Protein AF-A0A7S2CWX4-F1 (afdb_monomer_lite)

Organism: NCBI:txid327968

Foldseek 3Di:
DCQLVVLLCQVVVQVVDDDPAAEAEREEQLPQVVVVDALVSNQCRQPVDVRYNAAYEHAYPPVVSLVVSQVSHDPPRYDYDPDPVVVVVNVVVNVVVVVVVVVD

Sequence (104 aa):
DHTLEATDRAIKDIVRKPGDEYFVFVVSDADLSRYGITPESWNKILMQDRRVNAYALLISSNTDEAEQIRAGLAPGHGFVCDDNDLLAVTFKQIFQTTMLKNDA

InterPro domains:
  IPR039891 von Willebrand factor A domain-containing protein 8 [PTHR21610] (1-100)

Secondary structure (DSSP, 8-state):
--HHHHHHHHHHHHTTS--S-EEEEEEE-S-GGGGT--HHHHHHHHTS-TTEEEEEEE--S-HHHHHHHHHHSPTTSEEE-SSHHHHHHHHHHHHHHHHHHH--

Radius of gyration: 13.53 Å; chains: 1; bounding box: 31×30×32 Å

pLDDT: mean 88.95, std 9.63, range [48.25, 98.31]

Structure (mmCIF, N/CA/C/O backbone):
data_AF-A0A7S2CWX4-F1
#
_entry.id   AF-A0A7S2CWX4-F1
#
loop_
_atom_site.group_PDB
_atom_site.id
_atom_site.type_symbol
_atom_site.label_atom_id
_atom_site.label_alt_id
_atom_site.label_comp_id
_atom_site.label_asym_id
_atom_site.label_entity_id
_atom_site.label_seq_id
_atom_site.pdbx_PDB_ins_code
_atom_site.Cartn_x
_atom_site.Cartn_y
_atom_site.Cartn_z
_atom_site.occupancy
_atom_site.B_iso_or_equiv
_atom_site.auth_seq_id
_atom_site.auth_comp_id
_atom_site.auth_asym_id
_atom_site.auth_atom_id
_atom_site.pdbx_PDB_model_num
ATOM 1 N N . ASP A 1 1 ? 1.281 -14.358 -10.023 1.00 75.69 1 ASP A N 1
ATOM 2 C CA . ASP A 1 1 ? 1.186 -13.353 -8.954 1.00 75.69 1 ASP A CA 1
ATOM 3 C C . ASP A 1 1 ? -0.278 -13.213 -8.544 1.00 75.69 1 ASP A C 1
ATOM 5 O O . ASP A 1 1 ? -1.132 -13.192 -9.424 1.00 75.69 1 ASP A O 1
ATOM 9 N N . HIS A 1 2 ? -0.567 -13.204 -7.240 1.00 87.31 2 HIS A N 1
ATOM 10 C CA . HIS A 1 2 ? -1.917 -13.064 -6.670 1.00 87.31 2 HIS A CA 1
ATOM 11 C C . HIS A 1 2 ? -2.083 -11.749 -5.887 1.00 87.31 2 HIS A C 1
ATOM 13 O O . HIS A 1 2 ? -2.995 -11.633 -5.073 1.00 87.31 2 HIS A O 1
ATOM 19 N N . THR A 1 3 ? -1.220 -10.751 -6.113 1.00 91.19 3 THR A N 1
ATOM 20 C CA . THR A 1 3 ? -1.165 -9.495 -5.348 1.00 91.19 3 THR A CA 1
ATOM 21 C C . THR A 1 3 ? -2.529 -8.817 -5.241 1.00 91.19 3 THR A C 1
ATOM 23 O O . THR A 1 3 ? -2.941 -8.457 -4.140 1.00 91.19 3 THR A O 1
ATOM 26 N N . LEU A 1 4 ? -3.281 -8.697 -6.341 1.00 93.62 4 LEU A N 1
ATOM 27 C CA . LEU A 1 4 ? -4.610 -8.072 -6.324 1.00 93.62 4 LEU A CA 1
ATOM 28 C C . LEU A 1 4 ? -5.625 -8.861 -5.486 1.00 93.62 4 LEU A C 1
ATOM 30 O O . LEU A 1 4 ? -6.310 -8.282 -4.647 1.00 93.62 4 LEU A O 1
ATOM 34 N N . GLU A 1 5 ? -5.697 -10.178 -5.681 1.00 94.69 5 GLU A N 1
ATOM 35 C CA . GLU A 1 5 ? -6.609 -11.063 -4.945 1.00 94.69 5 GLU A CA 1
ATOM 36 C C . GLU A 1 5 ? -6.272 -11.097 -3.445 1.00 94.69 5 GLU A C 1
ATOM 38 O O . GLU A 1 5 ? -7.159 -11.008 -2.595 1.00 94.69 5 GLU A O 1
ATOM 43 N N . ALA A 1 6 ? -4.983 -11.159 -3.110 1.00 95.56 6 ALA A N 1
ATOM 44 C CA . ALA A 1 6 ? -4.502 -11.120 -1.736 1.00 95.56 6 ALA A CA 1
ATOM 45 C C . ALA A 1 6 ? -4.789 -9.764 -1.073 1.00 95.56 6 ALA A C 1
ATOM 47 O O . ALA A 1 6 ? -5.248 -9.733 0.070 1.00 95.56 6 ALA A O 1
ATOM 48 N N . THR A 1 7 ? -4.579 -8.656 -1.795 1.00 97.06 7 THR A N 1
ATOM 49 C CA . THR A 1 7 ? -4.911 -7.301 -1.320 1.00 97.06 7 THR A CA 1
ATOM 50 C C . THR A 1 7 ? -6.408 -7.184 -1.044 1.00 97.06 7 THR A C 1
ATOM 52 O O . THR A 1 7 ? -6.809 -6.730 0.026 1.00 97.06 7 THR A O 1
ATOM 55 N N . ASP A 1 8 ? -7.241 -7.633 -1.987 1.00 97.94 8 ASP A N 1
ATOM 56 C CA . ASP A 1 8 ? -8.697 -7.594 -1.869 1.00 97.94 8 ASP A CA 1
ATOM 57 C C . ASP A 1 8 ? -9.187 -8.369 -0.650 1.00 97.94 8 ASP A C 1
ATOM 59 O O . ASP A 1 8 ? -9.956 -7.862 0.173 1.00 97.94 8 ASP A O 1
ATOM 63 N N . ARG A 1 9 ? -8.675 -9.590 -0.495 1.00 98.25 9 ARG A N 1
ATOM 64 C CA . ARG A 1 9 ? -8.997 -10.436 0.641 1.00 98.25 9 ARG A CA 1
ATOM 65 C C . ARG A 1 9 ? -8.560 -9.809 1.960 1.00 98.25 9 ARG A C 1
ATOM 67 O O . ARG A 1 9 ? -9.354 -9.805 2.893 1.00 98.25 9 ARG A O 1
ATOM 74 N N . ALA A 1 10 ? -7.346 -9.267 2.046 1.00 98.12 10 ALA A N 1
ATOM 75 C CA . ALA A 1 10 ? -6.841 -8.648 3.270 1.00 98.12 10 ALA A CA 1
ATOM 76 C C . ALA A 1 10 ? -7.721 -7.470 3.718 1.00 98.12 10 ALA A C 1
ATOM 78 O O . ALA A 1 10 ? -8.102 -7.402 4.887 1.00 98.12 10 ALA A O 1
ATOM 79 N N . ILE A 1 11 ? -8.112 -6.597 2.782 1.00 98.12 11 ILE A N 1
ATOM 80 C CA . ILE A 1 11 ? -8.988 -5.449 3.063 1.00 98.12 11 ILE A CA 1
ATOM 81 C C . ILE A 1 11 ? -10.373 -5.912 3.528 1.00 98.12 11 ILE A C 1
ATOM 83 O O . ILE A 1 11 ? -10.913 -5.377 4.495 1.00 98.12 11 ILE A O 1
ATOM 87 N N . LYS A 1 12 ? -10.941 -6.944 2.895 1.00 98.31 12 LYS A N 1
ATOM 88 C CA . LYS A 1 12 ? -12.250 -7.490 3.286 1.00 98.31 12 LYS A CA 1
ATOM 89 C C . LYS A 1 12 ? -12.218 -8.249 4.607 1.00 98.31 12 LYS A C 1
ATOM 91 O O . LYS A 1 12 ? -13.200 -8.212 5.344 1.00 98.31 12 LYS A O 1
ATOM 96 N N . ASP A 1 13 ? -11.134 -8.962 4.895 1.00 98.25 13 ASP A N 1
ATOM 97 C CA . ASP A 1 13 ? -11.020 -9.809 6.081 1.00 98.25 13 ASP A CA 1
ATOM 98 C C . ASP A 1 13 ? -10.725 -8.990 7.341 1.00 98.25 13 ASP A C 1
ATOM 100 O O . ASP A 1 13 ? -11.285 -9.290 8.398 1.00 98.25 13 ASP A O 1
ATOM 104 N N . ILE A 1 14 ? -9.900 -7.940 7.247 1.00 97.50 14 ILE A N 1
ATOM 105 C CA . ILE A 1 14 ? -9.463 -7.179 8.425 1.00 97.50 14 ILE A CA 1
ATOM 106 C C . ILE A 1 14 ? -10.629 -6.472 9.133 1.00 97.50 14 ILE A C 1
ATOM 108 O O . ILE A 1 14 ? -10.694 -6.470 10.359 1.00 97.50 14 ILE A O 1
ATOM 112 N N . VAL A 1 15 ? -11.611 -5.983 8.369 1.00 97.38 15 VAL A N 1
ATOM 113 C CA . VAL A 1 15 ? -12.805 -5.284 8.881 1.00 97.38 15 VAL A CA 1
ATOM 114 C C . VAL A 1 15 ? -13.889 -6.215 9.433 1.00 97.38 15 VAL A C 1
ATOM 116 O O . VAL A 1 15 ? -14.919 -5.744 9.917 1.00 97.38 15 VAL A O 1
ATOM 119 N N . ARG A 1 16 ? -13.709 -7.542 9.346 1.00 97.56 16 ARG A N 1
ATOM 120 C CA . ARG A 1 16 ? -14.659 -8.517 9.920 1.00 97.56 16 ARG A CA 1
ATOM 121 C C . ARG A 1 16 ? -14.582 -8.573 11.440 1.00 97.56 16 ARG A C 1
ATOM 123 O O . ARG A 1 16 ? -15.520 -9.049 12.077 1.00 97.56 16 ARG A O 1
ATOM 130 N N . LYS A 1 17 ? -13.465 -8.133 12.018 1.00 94.75 17 LYS A N 1
ATOM 131 C CA . LYS A 1 17 ? -13.281 -8.024 13.464 1.00 94.75 17 LYS A CA 1
ATOM 132 C C . LYS A 1 17 ? -13.429 -6.559 13.876 1.00 94.75 17 LYS A C 1
ATOM 134 O O . LYS A 1 17 ? -12.902 -5.713 13.164 1.00 94.75 17 LYS A O 1
ATOM 139 N N . PRO A 1 18 ? -14.099 -6.254 15.001 1.00 94.94 18 PRO A N 1
ATOM 140 C CA . PRO A 1 18 ? -14.127 -4.900 15.538 1.00 94.94 18 PRO A CA 1
ATOM 141 C C . PRO A 1 18 ? -12.713 -4.396 15.843 1.00 94.94 18 PRO A C 1
ATOM 143 O O . PRO A 1 18 ? -11.897 -5.127 16.405 1.00 94.94 18 PRO A O 1
ATOM 146 N N . GLY A 1 19 ? -12.462 -3.144 15.494 1.00 93.06 19 GLY A N 1
ATOM 147 C CA . GLY A 1 19 ? -11.210 -2.430 15.684 1.00 93.06 19 GLY A CA 1
ATOM 148 C C . GLY A 1 19 ? -11.420 -0.944 15.407 1.00 93.06 19 GLY A C 1
ATOM 149 O O . GLY A 1 19 ? -12.322 -0.577 14.645 1.00 93.06 19 GLY A O 1
ATOM 150 N N . ASP A 1 20 ? -10.608 -0.116 16.057 1.00 91.50 20 ASP A N 1
ATOM 151 C CA . ASP A 1 20 ? -10.690 1.344 15.953 1.00 91.50 20 ASP A CA 1
ATOM 152 C C . ASP A 1 20 ? -10.087 1.843 14.633 1.00 91.50 20 ASP A C 1
ATOM 154 O O . ASP A 1 20 ? -10.654 2.709 13.971 1.00 91.50 20 ASP A O 1
ATOM 158 N N . GLU A 1 21 ? -8.979 1.232 14.205 1.00 92.62 21 GLU A N 1
ATOM 159 C CA . GLU A 1 21 ? -8.304 1.522 12.942 1.00 92.62 21 GLU A CA 1
ATOM 160 C C . GLU A 1 21 ? -7.850 0.232 12.255 1.00 92.62 21 GLU A C 1
ATOM 162 O O . GLU A 1 21 ? -7.462 -0.744 12.903 1.00 92.62 21 GLU A O 1
ATOM 167 N N . TYR A 1 22 ? -7.864 0.238 10.922 1.00 96.12 22 TYR A N 1
ATOM 168 C CA . TYR A 1 22 ? -7.468 -0.907 10.108 1.00 96.12 22 TYR A CA 1
ATOM 169 C C . TYR A 1 22 ? -6.356 -0.509 9.151 1.00 96.12 22 TYR A C 1
ATOM 171 O O . TYR A 1 22 ? -6.464 0.490 8.442 1.00 96.12 22 TYR A O 1
ATOM 179 N N . PHE A 1 23 ? -5.316 -1.333 9.093 1.00 96.25 23 PHE A N 1
ATOM 180 C CA . PHE A 1 23 ? -4.174 -1.126 8.216 1.00 96.25 23 PHE A CA 1
ATOM 181 C C . PHE A 1 23 ? -3.896 -2.385 7.407 1.00 96.25 23 PHE A C 1
ATOM 183 O O . PHE A 1 23 ? -3.841 -3.484 7.959 1.00 96.25 23 PHE A O 1
ATOM 190 N N . VAL A 1 24 ? -3.680 -2.224 6.106 1.00 97.44 24 VAL A N 1
ATOM 191 C CA . VAL A 1 24 ? -3.220 -3.299 5.223 1.00 97.44 24 VAL A CA 1
ATOM 192 C C . VAL A 1 24 ? -1.952 -2.827 4.534 1.00 97.44 24 VAL A C 1
ATOM 194 O O . VAL A 1 24 ? -1.959 -1.820 3.837 1.00 97.44 24 VAL A O 1
ATOM 197 N N . PHE A 1 25 ? -0.864 -3.568 4.709 1.00 95.75 25 PHE A N 1
ATOM 198 C CA . PHE A 1 25 ? 0.399 -3.309 4.028 1.00 95.75 25 PHE A CA 1
ATOM 199 C C . PHE A 1 25 ? 0.692 -4.479 3.102 1.00 95.75 25 PHE A C 1
ATOM 201 O O . PHE A 1 25 ? 0.829 -5.616 3.553 1.00 95.75 25 PHE A O 1
ATOM 208 N N . VAL A 1 26 ? 0.755 -4.202 1.807 1.00 94.69 26 VAL A N 1
ATOM 209 C CA . VAL A 1 26 ? 1.038 -5.194 0.774 1.00 94.69 26 VAL A CA 1
ATOM 210 C C . VAL A 1 26 ? 2.482 -5.023 0.352 1.00 94.69 26 VAL A C 1
ATOM 212 O O . VAL A 1 26 ? 2.830 -3.998 -0.223 1.00 94.69 26 VAL A O 1
ATOM 215 N N . VAL A 1 27 ? 3.316 -6.015 0.640 1.00 91.56 27 VAL A N 1
ATOM 216 C CA . VAL A 1 27 ? 4.720 -6.020 0.222 1.00 91.56 27 VAL A CA 1
ATOM 217 C C . VAL A 1 27 ? 4.834 -6.795 -1.090 1.00 91.56 27 VAL A C 1
ATOM 219 O O . VAL A 1 27 ? 4.382 -7.937 -1.158 1.00 91.56 27 VAL A O 1
ATOM 222 N N . SER A 1 28 ? 5.407 -6.184 -2.126 1.00 89.38 28 SER A N 1
ATOM 223 C CA . SER A 1 28 ? 5.571 -6.780 -3.462 1.00 89.38 28 SER A CA 1
ATOM 224 C C . SER A 1 28 ? 6.966 -6.485 -4.011 1.00 89.38 28 SER A C 1
ATOM 226 O O . SER A 1 28 ? 7.521 -5.424 -3.740 1.00 89.38 28 SER A O 1
ATOM 228 N N . ASP A 1 29 ? 7.521 -7.402 -4.803 1.00 87.56 29 ASP A N 1
ATOM 229 C CA . ASP A 1 29 ? 8.808 -7.247 -5.500 1.00 87.56 29 ASP A CA 1
ATOM 230 C C . ASP A 1 29 ? 8.745 -6.336 -6.745 1.00 87.56 29 ASP A C 1
ATOM 232 O O . ASP A 1 29 ? 9.741 -6.141 -7.446 1.00 87.56 29 ASP A O 1
ATOM 236 N N . ALA A 1 30 ? 7.572 -5.735 -6.978 1.00 84.94 30 ALA A N 1
ATOM 237 C CA . ALA A 1 30 ? 7.251 -4.828 -8.074 1.00 84.94 30 ALA A CA 1
ATOM 238 C C . ALA A 1 30 ? 7.245 -5.465 -9.476 1.00 84.94 30 ALA A C 1
ATOM 240 O O . ALA A 1 30 ? 7.154 -4.740 -10.461 1.00 84.94 30 ALA A O 1
ATOM 241 N N . ASP A 1 31 ? 7.229 -6.797 -9.596 1.00 85.19 31 ASP A N 1
ATOM 242 C CA . ASP A 1 31 ? 7.214 -7.503 -10.894 1.00 85.19 31 ASP A CA 1
ATOM 243 C C . ASP A 1 31 ? 5.796 -7.615 -11.515 1.00 85.19 31 ASP A C 1
ATOM 245 O O . ASP A 1 31 ? 5.430 -8.593 -12.170 1.00 85.19 31 ASP A O 1
ATOM 249 N N . LEU A 1 32 ? 4.945 -6.607 -11.286 1.00 80.19 32 LEU A N 1
ATOM 250 C CA . LEU A 1 32 ? 3.502 -6.636 -11.584 1.00 80.19 32 LEU A CA 1
ATOM 251 C C . LEU A 1 32 ? 3.184 -6.611 -13.080 1.00 80.19 32 LEU A C 1
ATOM 253 O O . LEU A 1 32 ? 2.174 -7.175 -13.523 1.00 80.19 32 LEU A O 1
ATOM 257 N N . SER A 1 33 ? 4.051 -5.964 -13.861 1.00 75.94 33 SER A N 1
ATOM 258 C CA . SER A 1 33 ? 3.893 -5.800 -15.306 1.00 75.94 33 SER A CA 1
ATOM 259 C C . SER A 1 33 ? 3.814 -7.155 -16.020 1.00 75.94 33 SER A C 1
ATOM 261 O O . SER A 1 33 ? 3.003 -7.336 -16.934 1.00 75.94 33 SER A O 1
ATOM 263 N N . ARG A 1 34 ? 4.560 -8.156 -15.532 1.00 80.00 34 ARG A N 1
ATOM 264 C CA . ARG A 1 34 ? 4.595 -9.521 -16.080 1.00 80.00 34 ARG A CA 1
ATOM 265 C C . ARG A 1 34 ? 3.292 -10.293 -15.919 1.00 80.00 34 ARG A C 1
ATOM 267 O O . ARG A 1 34 ? 3.068 -11.263 -16.640 1.00 80.00 34 ARG A O 1
ATOM 274 N N . TYR A 1 35 ? 2.424 -9.859 -15.012 1.00 81.62 35 TYR A N 1
ATOM 275 C CA . TYR A 1 35 ? 1.144 -10.506 -14.726 1.00 81.62 35 TYR A CA 1
ATOM 276 C C . TYR A 1 35 ? -0.056 -9.692 -15.219 1.00 81.62 35 TYR A C 1
ATOM 278 O O . TYR A 1 35 ? -1.198 -10.038 -14.919 1.00 81.62 35 TYR A O 1
ATOM 286 N N . GLY A 1 36 ? 0.184 -8.615 -15.977 1.00 83.81 36 GLY A N 1
ATOM 287 C CA . GLY A 1 36 ? -0.873 -7.740 -16.486 1.00 83.81 36 GLY A CA 1
ATOM 288 C C . GLY A 1 36 ? -1.589 -6.945 -15.390 1.00 83.81 36 GLY A C 1
ATOM 289 O O . GLY A 1 36 ? -2.708 -6.480 -15.606 1.00 83.81 36 GLY A O 1
ATOM 290 N N . ILE A 1 37 ? -0.971 -6.796 -14.215 1.00 87.62 37 ILE A N 1
ATOM 291 C CA . ILE A 1 37 ? -1.521 -6.008 -13.114 1.00 87.62 37 ILE A CA 1
ATOM 292 C C . ILE A 1 37 ? -1.224 -4.534 -13.387 1.00 87.62 37 ILE A C 1
ATOM 294 O O . ILE A 1 37 ? -0.070 -4.127 -13.500 1.00 87.62 37 ILE A O 1
ATOM 298 N N . THR A 1 38 ? -2.276 -3.721 -13.487 1.00 91.62 38 THR A N 1
ATOM 299 C CA . THR A 1 38 ? -2.143 -2.275 -13.702 1.00 91.62 38 THR A CA 1
ATOM 300 C C . THR A 1 38 ? -2.310 -1.508 -12.388 1.00 91.62 38 THR A C 1
ATOM 302 O O . THR A 1 38 ? -3.131 -1.911 -11.552 1.00 91.62 38 THR A O 1
ATOM 305 N N . PRO A 1 39 ? -1.637 -0.355 -12.208 1.00 93.06 39 PRO A N 1
ATOM 306 C CA . PRO A 1 39 ? -1.855 0.495 -11.036 1.00 93.06 39 PRO A CA 1
ATOM 307 C C . PRO A 1 39 ? -3.322 0.915 -10.857 1.00 93.06 39 PRO A C 1
ATOM 309 O O . PRO A 1 39 ? -3.813 0.990 -9.736 1.00 93.06 39 PRO A O 1
ATOM 312 N N . GLU A 1 40 ? -4.067 1.103 -11.953 1.00 94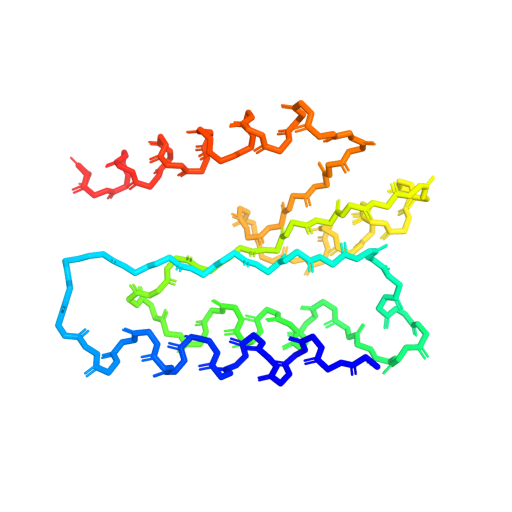.50 40 GLU A N 1
ATOM 313 C CA . GLU A 1 40 ? -5.502 1.412 -11.903 1.00 94.50 40 GLU A CA 1
ATOM 314 C C . GLU A 1 40 ? -6.311 0.288 -11.238 1.00 94.50 40 GLU A C 1
ATOM 316 O O . GLU A 1 40 ? -7.151 0.547 -10.373 1.00 94.50 40 GLU A O 1
ATOM 321 N N . SER A 1 41 ? -6.057 -0.967 -11.624 1.00 94.88 41 SER A N 1
ATOM 322 C CA . SER A 1 41 ? -6.728 -2.122 -11.022 1.00 94.88 41 SER A CA 1
ATOM 323 C C . SER A 1 41 ? -6.394 -2.255 -9.537 1.00 94.88 41 SER A C 1
ATOM 325 O O . SER A 1 41 ? -7.278 -2.551 -8.734 1.00 94.88 41 SER A O 1
ATOM 327 N N . TRP A 1 42 ? -5.154 -1.948 -9.154 1.00 95.69 42 TRP A N 1
ATOM 328 C CA . TRP A 1 42 ? -4.729 -2.007 -7.764 1.00 95.69 42 TRP A CA 1
ATOM 329 C C . TRP A 1 42 ? -5.326 -0.880 -6.923 1.00 95.69 42 TRP A C 1
ATOM 331 O O . TRP A 1 42 ? -5.821 -1.147 -5.832 1.00 95.69 42 TRP A O 1
ATOM 341 N N . ASN A 1 43 ? -5.400 0.346 -7.451 1.00 96.94 43 ASN A N 1
ATOM 342 C CA . ASN A 1 43 ? -6.046 1.481 -6.785 1.00 96.94 43 ASN A CA 1
ATOM 343 C C . ASN A 1 43 ? -7.503 1.193 -6.429 1.00 96.94 43 ASN A C 1
ATOM 345 O O . ASN A 1 43 ? -7.931 1.491 -5.314 1.00 96.94 43 ASN A O 1
ATOM 349 N N . LYS A 1 44 ? -8.256 0.567 -7.345 1.00 96.94 44 LYS A N 1
ATOM 350 C CA . LYS A 1 44 ? -9.650 0.170 -7.084 1.00 96.94 44 LYS A CA 1
ATOM 351 C C . LYS A 1 44 ? -9.760 -0.716 -5.847 1.00 96.94 44 LYS A C 1
ATOM 353 O O . LYS A 1 44 ? -10.718 -0.576 -5.099 1.00 96.94 44 LYS A O 1
ATOM 358 N N . ILE A 1 45 ? -8.780 -1.591 -5.630 1.00 97.75 45 ILE A N 1
ATOM 359 C CA . ILE A 1 45 ? -8.743 -2.517 -4.499 1.00 97.75 45 ILE A CA 1
ATOM 360 C C . ILE A 1 45 ? -8.217 -1.820 -3.241 1.00 97.75 45 ILE A C 1
ATOM 362 O O . ILE A 1 45 ? -8.867 -1.913 -2.206 1.00 97.75 45 ILE A O 1
ATOM 366 N N . LEU A 1 46 ? -7.094 -1.095 -3.313 1.00 97.50 46 LEU A N 1
ATOM 367 C CA . LEU A 1 46 ? -6.497 -0.377 -2.174 1.00 97.50 46 LEU A CA 1
ATOM 368 C C . LEU A 1 46 ? -7.468 0.635 -1.553 1.00 97.50 46 LEU A C 1
ATOM 370 O O . LEU A 1 46 ? -7.456 0.849 -0.347 1.00 97.50 46 LEU A O 1
ATOM 374 N N . MET A 1 47 ? -8.334 1.235 -2.367 1.00 96.38 47 MET A N 1
ATOM 375 C CA . MET A 1 47 ? -9.284 2.258 -1.931 1.00 96.38 47 MET A CA 1
ATOM 376 C C . MET A 1 47 ? -10.720 1.731 -1.779 1.00 96.38 47 MET A C 1
ATOM 378 O O . MET A 1 47 ? -11.645 2.530 -1.624 1.00 96.38 47 MET A O 1
ATOM 382 N N . GLN A 1 48 ? -10.937 0.411 -1.846 1.00 97.50 48 GLN A N 1
ATOM 383 C CA . GLN A 1 48 ? -12.291 -0.159 -1.899 1.00 97.50 48 GLN A CA 1
ATOM 384 C C . GLN A 1 48 ? -13.095 0.020 -0.602 1.00 97.50 48 GLN A C 1
ATOM 386 O O . GLN A 1 48 ? -14.324 0.029 -0.643 1.00 97.50 48 GLN A O 1
ATOM 391 N N . ASP A 1 49 ? -12.423 0.156 0.545 1.00 97.38 49 ASP A N 1
ATOM 392 C CA . ASP A 1 49 ? -13.055 0.383 1.845 1.00 97.38 49 ASP A CA 1
ATOM 393 C C . ASP A 1 49 ? -12.373 1.551 2.557 1.00 97.38 49 ASP A C 1
ATOM 395 O O . ASP A 1 49 ? -11.212 1.473 2.950 1.00 97.38 49 ASP A O 1
ATOM 399 N N . ARG A 1 50 ? -13.120 2.642 2.755 1.00 94.38 50 ARG A N 1
ATOM 400 C CA . ARG A 1 50 ? -12.613 3.878 3.369 1.00 94.38 50 ARG A CA 1
ATOM 401 C C . ARG A 1 50 ? -12.223 3.726 4.841 1.00 94.38 50 ARG A C 1
ATOM 403 O O . ARG A 1 50 ? -11.597 4.634 5.374 1.00 94.38 50 ARG A O 1
ATOM 410 N N . ARG A 1 51 ? -12.612 2.630 5.500 1.00 95.44 51 ARG A N 1
ATOM 411 C CA . ARG A 1 51 ? -12.205 2.316 6.880 1.00 95.44 51 ARG A CA 1
ATOM 412 C C . ARG A 1 51 ? -10.790 1.748 6.950 1.00 95.44 51 ARG A C 1
ATOM 414 O O . ARG A 1 51 ? -10.227 1.690 8.037 1.00 95.44 51 ARG A O 1
ATOM 421 N N . VAL A 1 52 ? -10.247 1.279 5.825 1.00 97.12 52 VAL A N 1
ATOM 422 C CA . VAL A 1 52 ? -8.956 0.595 5.771 1.00 97.12 52 VAL A CA 1
ATOM 423 C C . VAL A 1 52 ? -7.905 1.504 5.156 1.00 97.12 52 VAL A C 1
ATOM 425 O O . VAL A 1 52 ? -8.002 1.923 4.005 1.00 97.12 52 VAL A O 1
ATOM 428 N N . ASN A 1 53 ? -6.849 1.753 5.919 1.00 96.62 53 ASN A N 1
ATOM 429 C CA . ASN A 1 53 ? -5.638 2.400 5.451 1.00 96.62 53 ASN A CA 1
ATOM 430 C C . ASN A 1 53 ? -4.765 1.354 4.739 1.00 96.62 53 ASN A C 1
ATOM 432 O O . ASN A 1 53 ? -4.006 0.624 5.381 1.00 96.62 53 ASN A O 1
ATOM 436 N N . ALA A 1 54 ? -4.927 1.220 3.421 1.00 97.44 54 ALA A N 1
ATOM 437 C CA . ALA A 1 54 ? -4.197 0.234 2.626 1.00 97.44 54 ALA A CA 1
ATOM 438 C C . ALA A 1 54 ? -3.023 0.858 1.857 1.00 97.44 54 ALA A C 1
ATOM 440 O O . ALA A 1 54 ? -3.189 1.883 1.195 1.00 97.44 54 ALA A O 1
ATOM 441 N N . TYR A 1 55 ? -1.859 0.209 1.891 1.00 96.50 55 TYR A N 1
ATOM 442 C CA . TYR A 1 55 ? -0.617 0.697 1.292 1.00 96.50 55 TYR A CA 1
ATOM 443 C C . TYR A 1 55 ? 0.130 -0.419 0.561 1.00 96.50 55 TYR A C 1
ATOM 445 O O . TYR A 1 55 ? 0.204 -1.546 1.049 1.00 96.50 55 TYR A O 1
ATOM 453 N N . ALA A 1 56 ? 0.726 -0.090 -0.579 1.00 95.25 56 ALA A N 1
ATOM 454 C CA . ALA A 1 56 ? 1.664 -0.927 -1.313 1.00 95.25 56 ALA A CA 1
ATOM 455 C C . ALA A 1 56 ? 3.107 -0.514 -0.991 1.00 95.25 56 ALA A C 1
ATOM 457 O O . ALA A 1 56 ? 3.471 0.655 -1.126 1.00 95.25 56 ALA A O 1
ATOM 458 N N . LEU A 1 57 ? 3.922 -1.480 -0.579 1.00 93.19 57 LEU A N 1
ATOM 459 C CA . LEU A 1 57 ? 5.345 -1.347 -0.287 1.00 93.19 57 LEU A CA 1
ATOM 460 C C . LEU A 1 57 ? 6.110 -2.176 -1.324 1.00 93.19 57 LEU A C 1
ATOM 462 O O . LEU A 1 57 ? 6.039 -3.405 -1.334 1.00 93.19 57 LEU A O 1
ATOM 466 N N . LEU A 1 58 ? 6.788 -1.495 -2.236 1.00 91.25 58 LEU A N 1
ATOM 467 C CA . LEU A 1 58 ? 7.467 -2.084 -3.382 1.00 91.25 58 LEU A CA 1
ATOM 468 C C . LEU A 1 58 ? 8.947 -2.260 -3.042 1.00 91.25 58 LEU A C 1
ATOM 470 O O . LEU A 1 58 ? 9.664 -1.272 -2.920 1.00 91.25 58 LEU A O 1
ATOM 474 N N . ILE A 1 59 ? 9.396 -3.502 -2.874 1.00 87.00 59 ILE A N 1
ATOM 475 C CA . ILE A 1 59 ? 10.789 -3.845 -2.566 1.00 87.00 59 ILE A CA 1
ATOM 476 C C . ILE A 1 59 ? 11.409 -4.461 -3.812 1.00 87.00 59 ILE A C 1
ATOM 478 O O . ILE A 1 59 ? 11.274 -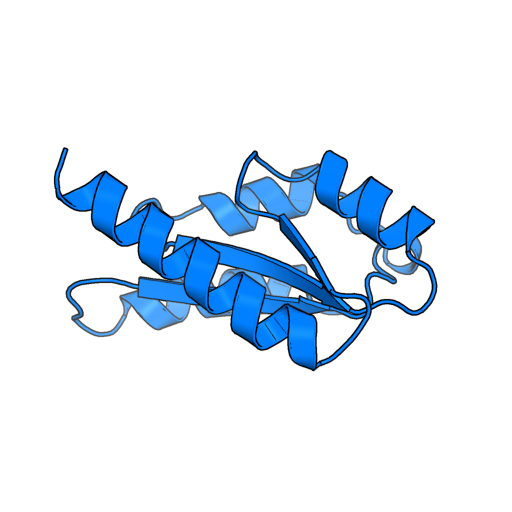5.658 -4.041 1.00 87.00 59 ILE A O 1
ATOM 482 N N . SER A 1 60 ? 12.081 -3.659 -4.632 1.00 79.75 60 SER A N 1
ATOM 483 C CA . SER A 1 60 ? 12.641 -4.138 -5.897 1.00 79.75 60 SER A CA 1
ATOM 484 C C . SER A 1 60 ? 14.113 -3.788 -6.030 1.00 79.75 60 SER A C 1
ATOM 486 O O . SER A 1 60 ? 14.543 -2.711 -5.634 1.00 79.75 60 SER A O 1
ATOM 488 N N . SER A 1 61 ? 14.883 -4.682 -6.652 1.00 73.19 61 SER A N 1
ATOM 489 C CA . SER A 1 61 ? 16.232 -4.361 -7.129 1.00 73.19 61 SER A CA 1
ATOM 490 C C . SER A 1 61 ? 16.214 -3.497 -8.397 1.00 73.19 61 SER A C 1
ATOM 492 O O . SER A 1 61 ? 17.247 -2.942 -8.768 1.00 73.19 61 SER A O 1
ATOM 494 N N . ASN A 1 62 ? 15.055 -3.383 -9.060 1.00 78.69 62 ASN A N 1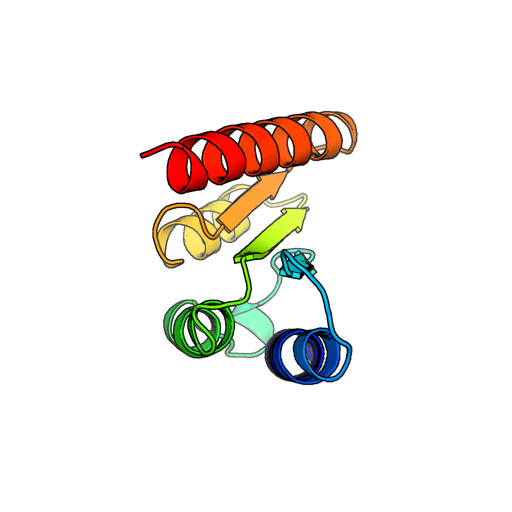
ATOM 495 C CA . ASN A 1 62 ? 14.819 -2.512 -10.205 1.00 78.69 62 ASN A CA 1
ATOM 496 C C . ASN A 1 62 ? 13.940 -1.321 -9.790 1.00 78.69 62 ASN A C 1
ATOM 498 O O 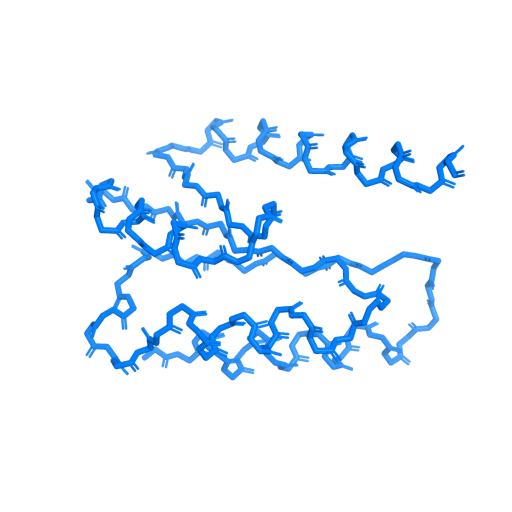. ASN A 1 62 ? 12.716 -1.343 -9.940 1.00 78.69 62 ASN A O 1
ATOM 502 N N . THR A 1 63 ? 14.576 -0.279 -9.257 1.00 80.38 63 THR A N 1
ATOM 503 C CA . THR A 1 63 ? 13.894 0.907 -8.718 1.00 80.38 63 THR A CA 1
ATOM 504 C C . THR A 1 63 ? 13.033 1.628 -9.764 1.00 80.38 63 THR A C 1
ATOM 506 O O . THR A 1 63 ? 11.963 2.119 -9.421 1.00 80.38 63 THR A O 1
ATOM 509 N N . ASP A 1 64 ? 13.418 1.634 -11.046 1.00 87.81 64 ASP A N 1
ATOM 510 C CA . ASP A 1 64 ? 12.667 2.341 -12.097 1.00 87.81 64 ASP A CA 1
ATOM 511 C C . ASP A 1 64 ? 11.261 1.755 -12.318 1.00 87.81 64 ASP A C 1
ATOM 513 O O . ASP A 1 64 ? 10.289 2.497 -12.473 1.00 87.81 64 ASP A O 1
ATOM 517 N N . GLU A 1 65 ? 11.128 0.425 -12.314 1.00 86.12 65 GLU A N 1
ATOM 518 C CA . GLU A 1 65 ? 9.831 -0.247 -12.474 1.00 86.12 65 GLU A CA 1
ATOM 519 C C . GLU A 1 65 ? 8.945 -0.046 -11.238 1.00 86.12 65 GLU A C 1
ATOM 521 O O . GLU A 1 65 ? 7.759 0.283 -11.355 1.00 86.12 65 GLU A O 1
ATOM 526 N N . ALA A 1 66 ? 9.537 -0.155 -10.047 1.00 90.25 66 ALA A N 1
ATOM 527 C CA . ALA A 1 66 ? 8.846 0.103 -8.791 1.00 90.25 66 ALA A CA 1
ATOM 528 C C . ALA A 1 66 ? 8.342 1.555 -8.708 1.00 90.25 66 ALA A C 1
ATOM 530 O O . ALA A 1 66 ? 7.197 1.796 -8.323 1.00 90.25 66 ALA A O 1
ATOM 531 N N . GLU A 1 67 ? 9.146 2.525 -9.143 1.00 91.81 67 GLU A N 1
ATOM 532 C CA . GLU A 1 67 ? 8.757 3.934 -9.199 1.00 91.81 67 GLU A CA 1
ATOM 533 C C . GLU A 1 67 ? 7.642 4.200 -10.216 1.00 91.81 67 GLU A C 1
ATOM 535 O O . GLU A 1 67 ? 6.722 4.968 -9.927 1.00 91.81 67 GLU A O 1
ATOM 540 N N . GLN A 1 68 ? 7.649 3.532 -11.374 1.00 91.62 68 GLN A N 1
ATOM 541 C CA . GLN A 1 68 ? 6.547 3.626 -12.341 1.00 91.62 68 GLN A CA 1
ATOM 542 C C . GLN A 1 68 ? 5.230 3.109 -11.758 1.00 91.62 68 GLN A C 1
ATOM 544 O O . GLN A 1 68 ? 4.188 3.754 -11.909 1.00 91.62 68 GLN A O 1
ATOM 549 N N . ILE A 1 69 ? 5.269 1.973 -11.056 1.00 92.44 69 ILE A N 1
ATOM 550 C CA . ILE A 1 69 ? 4.098 1.436 -10.359 1.00 92.44 69 ILE A CA 1
ATOM 551 C C . ILE A 1 69 ? 3.643 2.427 -9.287 1.00 92.44 69 ILE A C 1
ATOM 553 O O . ILE A 1 69 ? 2.473 2.814 -9.286 1.00 92.44 69 ILE A O 1
ATOM 557 N N . ARG A 1 70 ? 4.557 2.895 -8.423 1.00 94.12 70 ARG A N 1
ATOM 558 C CA . ARG A 1 70 ? 4.270 3.873 -7.361 1.00 94.12 70 ARG A CA 1
ATOM 559 C C . ARG A 1 70 ? 3.613 5.136 -7.916 1.00 94.12 70 ARG A C 1
ATOM 561 O O . ARG A 1 70 ? 2.643 5.614 -7.335 1.00 94.12 70 ARG A O 1
ATOM 568 N N . ALA A 1 71 ? 4.110 5.659 -9.034 1.00 94.50 71 ALA A N 1
ATOM 569 C CA . ALA A 1 71 ? 3.575 6.852 -9.685 1.00 94.50 71 ALA A CA 1
ATOM 570 C C . ALA A 1 71 ? 2.150 6.658 -10.233 1.00 94.50 71 ALA A C 1
ATOM 572 O O . ALA A 1 71 ? 1.398 7.626 -10.331 1.00 94.50 71 ALA A O 1
ATOM 573 N N . GLY A 1 72 ? 1.768 5.425 -10.579 1.00 95.00 72 GLY A N 1
ATOM 574 C CA . GLY A 1 72 ? 0.409 5.081 -10.999 1.00 95.00 72 GLY A CA 1
ATOM 575 C C . GLY A 1 72 ? -0.561 4.804 -9.844 1.00 95.00 72 GLY A C 1
ATOM 576 O O . GLY A 1 72 ? -1.772 4.724 -10.069 1.00 95.00 72 GLY A O 1
ATOM 577 N N . LEU A 1 73 ? -0.064 4.636 -8.616 1.00 95.88 73 LEU A N 1
ATOM 578 C CA . LEU A 1 73 ? -0.902 4.436 -7.437 1.00 95.88 73 LEU A CA 1
ATOM 579 C C . LEU A 1 73 ? -1.467 5.764 -6.918 1.00 95.88 73 LEU A C 1
ATOM 581 O O . LEU A 1 73 ? -0.922 6.844 -7.145 1.00 95.88 73 LEU A O 1
ATOM 585 N N . ALA A 1 74 ? -2.588 5.682 -6.207 1.00 95.31 74 ALA A N 1
ATOM 586 C CA . ALA A 1 74 ? -3.213 6.837 -5.587 1.00 95.31 74 ALA A CA 1
ATOM 587 C C . ALA A 1 74 ? -2.230 7.523 -4.614 1.00 95.31 74 ALA A C 1
ATOM 589 O O . ALA A 1 74 ? -1.482 6.834 -3.909 1.00 95.31 74 ALA A O 1
ATOM 590 N N . PRO A 1 75 ? -2.216 8.869 -4.535 1.00 93.62 75 PRO A N 1
ATOM 591 C CA . PRO A 1 75 ? -1.265 9.588 -3.694 1.00 93.62 75 PRO A CA 1
ATOM 592 C C . PRO A 1 75 ? -1.266 9.095 -2.243 1.00 93.62 75 PRO A C 1
ATOM 594 O O . PRO A 1 75 ? -2.307 9.051 -1.590 1.00 93.62 75 PRO A O 1
ATOM 597 N N . GLY A 1 76 ? -0.085 8.734 -1.738 1.00 92.06 76 GLY A N 1
ATOM 598 C CA . GLY A 1 76 ? 0.094 8.233 -0.373 1.00 92.06 76 GLY A CA 1
ATOM 599 C C . GLY A 1 76 ? -0.260 6.758 -0.159 1.00 92.06 76 GLY A C 1
ATOM 600 O O . GLY A 1 76 ? -0.170 6.301 0.974 1.00 92.06 76 GLY A O 1
ATOM 601 N N . HIS A 1 77 ? -0.628 6.012 -1.208 1.00 95.31 77 HIS A N 1
ATOM 602 C CA . HIS A 1 77 ? -0.912 4.573 -1.130 1.00 95.31 77 HIS A CA 1
ATOM 603 C C . HIS A 1 77 ? 0.234 3.681 -1.630 1.00 95.31 77 HIS A C 1
ATOM 605 O O . HIS A 1 77 ? 0.133 2.464 -1.514 1.00 95.31 77 HIS A O 1
ATOM 611 N N . GLY A 1 78 ? 1.313 4.247 -2.174 1.00 94.69 78 GLY A N 1
ATOM 612 C CA . GLY A 1 78 ? 2.445 3.494 -2.713 1.00 94.69 78 GLY A CA 1
ATOM 613 C C . GLY A 1 78 ? 3.786 4.042 -2.240 1.00 94.69 78 GLY A C 1
ATOM 614 O O . GLY A 1 78 ? 3.993 5.257 -2.246 1.00 94.69 78 GLY A O 1
ATOM 615 N N . PHE A 1 79 ? 4.705 3.143 -1.896 1.00 93.06 79 PHE A N 1
ATOM 616 C CA . PHE A 1 79 ? 6.066 3.452 -1.458 1.00 93.06 79 PHE A CA 1
ATOM 617 C C . PHE A 1 79 ? 7.050 2.476 -2.099 1.00 93.06 79 PHE A C 1
ATOM 619 O O . PHE A 1 79 ? 6.728 1.299 -2.243 1.00 93.06 79 PHE A O 1
ATOM 626 N N . VAL A 1 80 ? 8.235 2.959 -2.466 1.00 91.44 80 VAL A N 1
ATOM 627 C CA . VAL A 1 80 ? 9.354 2.125 -2.923 1.00 91.44 80 VAL A CA 1
ATOM 628 C C . VAL A 1 80 ? 10.371 2.041 -1.789 1.00 91.44 80 VAL A C 1
ATOM 630 O O . VAL A 1 80 ? 10.642 3.043 -1.125 1.00 91.44 80 VAL A O 1
ATOM 633 N N . CYS A 1 81 ? 10.871 0.839 -1.523 1.00 86.31 81 CYS A N 1
ATOM 634 C CA . CYS A 1 81 ? 11.841 0.547 -0.478 1.00 86.31 81 CYS A CA 1
ATOM 635 C C . CYS A 1 81 ? 13.007 -0.245 -1.071 1.00 86.31 81 CYS A C 1
ATOM 637 O O . CYS A 1 81 ? 12.888 -1.443 -1.314 1.00 86.31 81 CYS A O 1
ATOM 639 N N . ASP A 1 82 ? 14.134 0.431 -1.282 1.00 73.56 82 ASP A N 1
ATOM 640 C CA . ASP A 1 82 ? 15.329 -0.170 -1.888 1.00 73.56 82 ASP A CA 1
ATOM 641 C C . ASP A 1 82 ? 16.114 -1.054 -0.894 1.00 73.56 82 ASP A C 1
ATOM 643 O O . ASP A 1 82 ? 16.881 -1.927 -1.303 1.00 73.56 82 ASP A O 1
ATOM 647 N N . ASP A 1 83 ? 15.910 -0.861 0.418 1.00 69.25 83 ASP A N 1
ATOM 648 C CA . ASP A 1 83 ? 16.469 -1.706 1.478 1.00 69.25 83 ASP A CA 1
ATOM 649 C C . ASP A 1 83 ? 15.503 -1.915 2.669 1.00 69.25 83 ASP A C 1
ATOM 651 O O . ASP A 1 83 ? 14.432 -1.306 2.772 1.00 69.25 83 ASP A O 1
ATOM 655 N N . ASN A 1 84 ? 15.901 -2.804 3.588 1.00 66.12 84 ASN A N 1
ATOM 656 C CA . ASN A 1 84 ? 15.138 -3.136 4.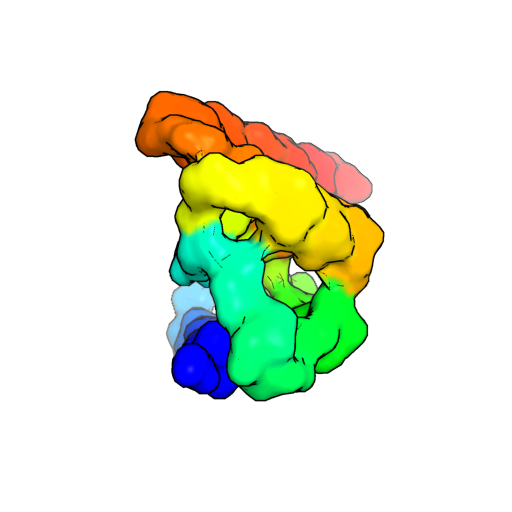795 1.00 66.12 84 ASN A CA 1
ATOM 657 C C . ASN A 1 84 ? 15.092 -2.006 5.844 1.00 66.12 84 ASN A C 1
ATOM 659 O O . ASN A 1 84 ? 14.152 -1.969 6.641 1.00 66.12 84 ASN A O 1
ATOM 663 N N . ASP A 1 85 ? 16.068 -1.099 5.869 1.00 69.88 85 ASP A N 1
ATOM 664 C CA . ASP A 1 85 ? 16.097 0.038 6.795 1.00 69.88 85 ASP A CA 1
ATOM 665 C C . ASP A 1 85 ? 15.061 1.094 6.382 1.00 69.88 85 ASP A C 1
ATOM 667 O O . ASP A 1 85 ? 14.398 1.700 7.235 1.00 69.88 85 ASP A O 1
ATOM 671 N N . LEU A 1 86 ? 14.833 1.256 5.075 1.00 74.75 86 LEU A N 1
ATOM 672 C CA . LEU A 1 86 ? 13.827 2.166 4.541 1.00 74.75 86 LEU A CA 1
ATOM 673 C C . LEU A 1 86 ? 12.413 1.718 4.905 1.00 74.75 86 LEU A C 1
ATOM 675 O O . LEU A 1 86 ? 11.562 2.559 5.181 1.00 74.75 86 LEU A O 1
ATOM 679 N N . LEU A 1 87 ? 12.179 0.410 5.017 1.00 82.31 87 LEU A N 1
ATOM 680 C CA . LEU A 1 87 ? 10.877 -0.138 5.383 1.00 82.31 87 LEU A CA 1
ATOM 681 C C . LEU A 1 87 ? 10.392 0.395 6.743 1.00 82.31 87 LEU A C 1
ATOM 683 O O . LEU A 1 87 ? 9.268 0.886 6.861 1.00 82.31 87 LEU A O 1
ATOM 687 N N . ALA A 1 88 ? 11.246 0.352 7.771 1.00 84.62 88 ALA A N 1
ATOM 688 C CA . ALA A 1 88 ? 10.904 0.846 9.107 1.00 84.62 88 ALA A CA 1
ATOM 689 C C . ALA A 1 88 ? 10.615 2.359 9.107 1.00 84.62 88 ALA A C 1
ATOM 691 O O . ALA A 1 88 ? 9.694 2.828 9.786 1.00 84.62 88 ALA A O 1
ATOM 692 N N . VAL A 1 89 ? 11.374 3.122 8.315 1.00 86.75 89 VAL A N 1
ATOM 693 C CA . VAL A 1 89 ? 11.159 4.562 8.123 1.00 86.75 89 VAL A CA 1
ATOM 694 C C . VAL A 1 89 ? 9.820 4.825 7.431 1.00 86.75 89 VAL A C 1
ATOM 696 O O . VAL A 1 89 ? 9.054 5.671 7.897 1.00 86.75 89 VAL A O 1
ATOM 699 N N . THR A 1 90 ? 9.497 4.071 6.380 1.00 89.31 90 THR A N 1
ATOM 700 C CA . THR A 1 90 ? 8.234 4.173 5.643 1.00 89.31 90 THR A CA 1
ATOM 701 C C . THR A 1 90 ? 7.036 3.896 6.545 1.00 89.31 90 THR A C 1
ATOM 703 O O . THR A 1 90 ? 6.104 4.699 6.580 1.00 89.31 90 THR A O 1
ATOM 706 N N . PHE A 1 91 ? 7.074 2.834 7.357 1.00 90.44 91 PHE A N 1
ATOM 707 C CA . PHE A 1 91 ? 6.019 2.574 8.342 1.00 90.44 91 PHE A CA 1
ATOM 708 C C . PHE A 1 91 ? 5.822 3.760 9.289 1.00 90.44 91 PHE A C 1
ATOM 710 O O . PHE A 1 91 ? 4.692 4.203 9.498 1.00 90.44 91 PHE A O 1
ATOM 717 N N . LYS A 1 92 ? 6.911 4.323 9.826 1.00 89.19 92 LYS A N 1
ATOM 718 C CA . LYS A 1 92 ? 6.838 5.477 10.731 1.00 89.19 92 LYS A CA 1
ATOM 719 C C . LYS A 1 92 ? 6.170 6.682 10.064 1.00 89.19 92 LYS A C 1
ATOM 721 O O . LYS A 1 92 ? 5.295 7.292 10.675 1.00 89.19 92 LYS A O 1
ATOM 726 N N . GLN A 1 93 ? 6.536 6.993 8.822 1.00 89.12 93 GLN A N 1
ATOM 727 C CA . GLN A 1 93 ? 5.929 8.085 8.052 1.00 89.12 93 GLN A CA 1
ATOM 728 C C . GLN A 1 93 ? 4.431 7.854 7.808 1.00 89.12 93 GLN A C 1
ATOM 730 O O . GLN A 1 93 ? 3.626 8.775 7.975 1.00 89.12 93 GLN A O 1
ATOM 735 N N . ILE A 1 94 ? 4.042 6.623 7.461 1.00 91.25 94 ILE A N 1
ATOM 736 C CA . ILE A 1 94 ? 2.640 6.253 7.233 1.00 91.25 94 ILE A CA 1
ATOM 737 C C . ILE A 1 94 ? 1.810 6.447 8.507 1.00 91.25 94 ILE A C 1
ATOM 739 O O . ILE A 1 94 ? 0.764 7.103 8.469 1.00 91.25 94 ILE A O 1
ATOM 743 N N . PHE A 1 95 ? 2.285 5.935 9.645 1.00 89.62 95 PHE A N 1
ATOM 744 C CA . PHE A 1 95 ? 1.570 6.067 10.915 1.00 89.62 95 PHE A CA 1
ATOM 745 C C . PHE A 1 95 ? 1.467 7.524 11.370 1.00 89.62 95 PHE A C 1
ATOM 747 O O . PHE A 1 95 ? 0.385 7.962 11.751 1.00 89.62 95 PHE A O 1
ATOM 754 N N . GLN A 1 96 ? 2.546 8.306 11.253 1.00 87.81 96 GLN A N 1
ATOM 755 C CA . GLN A 1 96 ? 2.524 9.738 11.574 1.00 87.81 96 GLN A CA 1
ATOM 756 C C . GLN A 1 96 ? 1.487 10.502 10.739 1.00 87.81 96 GLN A C 1
ATOM 758 O O . GLN A 1 96 ? 0.737 11.313 11.274 1.00 87.81 96 GLN A O 1
ATOM 763 N N . THR A 1 97 ? 1.412 10.217 9.438 1.00 84.62 97 THR A N 1
ATOM 764 C CA . THR A 1 97 ? 0.458 10.876 8.532 1.00 84.62 97 THR A CA 1
ATOM 765 C C . THR A 1 97 ? -0.988 10.500 8.848 1.00 84.62 97 THR A C 1
ATOM 767 O O . THR A 1 97 ? -1.884 11.332 8.732 1.00 84.62 97 THR A O 1
ATOM 770 N N . THR A 1 98 ? -1.224 9.247 9.236 1.00 83.00 98 THR A N 1
ATOM 771 C CA . THR A 1 98 ? -2.572 8.744 9.532 1.00 83.00 98 THR A CA 1
ATOM 772 C C . THR A 1 98 ? -3.096 9.300 10.852 1.00 83.00 98 THR A C 1
ATOM 774 O O . THR A 1 98 ? -4.230 9.766 10.895 1.00 83.00 98 THR A O 1
ATOM 777 N N . MET A 1 99 ? -2.246 9.376 11.882 1.00 77.81 99 MET A N 1
ATOM 778 C CA . MET A 1 99 ? -2.600 10.025 13.150 1.00 77.81 99 MET A CA 1
ATOM 779 C C . MET A 1 99 ? 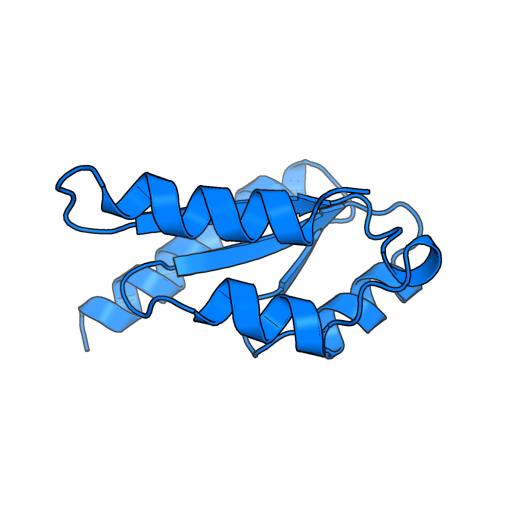-2.984 11.496 12.948 1.00 77.81 99 MET A C 1
ATOM 781 O O . MET A 1 99 ? -4.043 11.918 13.396 1.00 77.81 99 MET A O 1
ATOM 785 N N . LEU A 1 100 ? -2.199 12.247 12.166 1.00 73.12 100 LEU A N 1
ATOM 786 C CA . LEU A 1 100 ? -2.505 13.648 11.850 1.00 73.12 100 LEU A CA 1
ATOM 787 C C . LEU A 1 100 ? -3.834 13.833 11.098 1.00 73.12 100 LEU A C 1
ATOM 789 O O . LEU A 1 100 ? -4.462 14.877 11.237 1.00 73.12 100 LEU A O 1
ATOM 793 N N . LYS A 1 101 ? -4.262 12.854 10.289 1.00 70.00 101 LYS A N 1
ATOM 794 C CA . LYS A 1 101 ? -5.561 12.897 9.596 1.00 70.00 101 LYS A CA 1
ATOM 795 C C . LYS A 1 101 ? -6.748 12.675 10.533 1.00 70.00 101 LYS A C 1
ATOM 797 O O . LYS A 1 101 ? -7.820 13.174 10.221 1.00 70.00 101 LYS A O 1
ATOM 802 N N . ASN A 1 102 ? -6.575 11.926 11.621 1.00 61.19 102 ASN A N 1
ATOM 803 C CA . ASN A 1 102 ? -7.640 11.685 12.600 1.00 61.19 102 ASN A CA 1
ATOM 804 C C . ASN A 1 102 ? -7.784 12.832 13.613 1.00 61.19 102 ASN A C 1
ATOM 806 O O . ASN A 1 102 ? -8.846 12.971 14.215 1.00 61.19 102 ASN A O 1
ATOM 810 N N . ASP A 1 103 ? -6.740 13.648 13.787 1.00 59.16 103 ASP A N 1
ATOM 811 C CA . ASP A 1 103 ? -6.739 14.816 14.679 1.00 59.16 103 ASP A CA 1
ATOM 812 C C . ASP A 1 103 ? -7.309 16.099 14.027 1.00 59.16 103 ASP A C 1
ATOM 814 O O . ASP A 1 103 ? -7.399 17.136 14.691 1.00 59.16 103 ASP A O 1
ATOM 818 N N . ALA A 1 104 ? -7.667 16.050 12.738 1.00 48.25 104 ALA A N 1
ATOM 819 C CA . ALA A 1 104 ? -8.150 17.178 11.930 1.00 48.25 104 ALA A CA 1
ATOM 820 C C . ALA A 1 104 ? -9.639 17.048 11.574 1.00 48.25 104 ALA A C 1
ATOM 822 O O . ALA A 1 104 ? -10.329 18.095 11.586 1.00 48.25 104 ALA A O 1
#